Protein AF-A0AAW8K7I6-F1 (afdb_monomer_lite)

Foldseek 3Di:
DQWAAAPLDVPADDRTGHDPQVVQAVHEDEAEAPVPDPPVVVVQVVCCVVVCWGDHRPDPDTDHGDYHYHYYHPDDVVVVPDD

Sequence (83 aa):
MFGYEEGSFTGAKKGGKMGYFELAHRGTIFLDEIGEMPLHLQSKLLRVLEEKKVMRIGAQKPIDIDVRIISATNKNLFEMVES

Structure (mmCIF, N/CA/C/O backbone):
data_AF-A0AAW8K7I6-F1
#
_entry.id   AF-A0AAW8K7I6-F1
#
loop_
_atom_site.group_PDB
_atom_site.id
_atom_site.type_symbol
_atom_site.label_atom_id
_atom_site.label_alt_id
_atom_site.label_comp_id
_atom_site.label_asym_id
_atom_site.label_entity_id
_atom_site.label_seq_id
_atom_site.pdbx_PDB_ins_code
_atom_site.Cartn_x
_atom_site.Cartn_y
_atom_site.Cartn_z
_atom_site.occupancy
_atom_site.B_iso_or_equiv
_atom_site.auth_seq_id
_atom_site.auth_comp_id
_atom_site.auth_asym_id
_atom_site.auth_atom_id
_atom_site.pdbx_PDB_model_num
ATOM 1 N N . MET A 1 1 ? 6.421 -4.008 0.175 1.00 79.69 1 MET A N 1
ATOM 2 C CA . MET A 1 1 ? 5.072 -3.772 -0.383 1.00 79.69 1 MET A CA 1
ATOM 3 C C . MET A 1 1 ? 5.107 -3.201 -1.795 1.00 79.69 1 MET A C 1
ATOM 5 O O . MET A 1 1 ? 4.536 -3.822 -2.672 1.00 79.69 1 MET A O 1
ATOM 9 N N . PHE A 1 2 ? 5.799 -2.087 -2.043 1.00 89.31 2 PHE A N 1
ATOM 10 C CA . PHE A 1 2 ? 5.730 -1.379 -3.334 1.00 89.31 2 PHE A CA 1
ATOM 11 C C . PHE A 1 2 ? 6.784 -1.793 -4.377 1.00 89.31 2 PHE A C 1
ATOM 13 O O . PHE A 1 2 ? 6.595 -1.545 -5.556 1.00 89.31 2 PHE A O 1
ATOM 20 N N . GLY A 1 3 ? 7.871 -2.452 -3.960 1.00 91.94 3 GLY A N 1
ATOM 21 C CA . GLY A 1 3 ? 8.978 -2.790 -4.862 1.00 91.94 3 GLY A CA 1
ATOM 22 C C . GLY A 1 3 ? 9.912 -1.606 -5.128 1.00 91.94 3 GLY A C 1
ATOM 23 O O . GLY A 1 3 ? 9.709 -0.510 -4.599 1.00 91.94 3 GLY A O 1
ATOM 24 N N . TYR A 1 4 ? 10.964 -1.840 -5.907 1.00 93.88 4 TYR A N 1
ATOM 25 C CA . TYR A 1 4 ? 11.960 -0.836 -6.285 1.00 93.88 4 TYR A CA 1
ATOM 26 C C . TYR A 1 4 ? 12.586 -1.149 -7.649 1.00 93.88 4 TYR A C 1
ATOM 28 O O . TYR A 1 4 ? 12.677 -2.316 -8.040 1.00 93.88 4 TYR A O 1
ATOM 36 N N . GLU A 1 5 ? 13.018 -0.116 -8.368 1.00 93.12 5 GLU A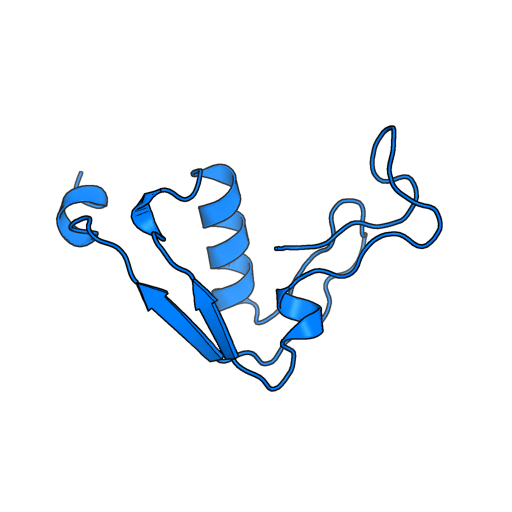 N 1
ATOM 37 C CA . GLU A 1 5 ? 13.817 -0.267 -9.589 1.00 93.12 5 GLU A CA 1
ATOM 38 C C . GLU A 1 5 ? 15.306 -0.454 -9.284 1.00 93.12 5 GLU A C 1
ATOM 40 O O . GLU A 1 5 ? 15.797 -0.139 -8.198 1.00 93.12 5 GLU A O 1
ATOM 45 N N . GLU A 1 6 ? 16.042 -0.999 -10.251 1.00 91.88 6 GLU A N 1
ATOM 46 C CA . GLU A 1 6 ? 17.500 -1.039 -10.174 1.00 91.88 6 GLU A CA 1
ATOM 47 C C . GLU A 1 6 ? 18.061 0.377 -9.971 1.00 91.88 6 GLU A C 1
ATOM 49 O O . GLU A 1 6 ? 17.605 1.335 -10.587 1.00 91.88 6 GLU A O 1
ATOM 54 N N . GLY A 1 7 ? 19.050 0.512 -9.085 1.00 89.75 7 GLY A N 1
ATOM 55 C CA . GLY A 1 7 ? 19.712 1.795 -8.840 1.00 89.75 7 GLY A CA 1
ATOM 56 C C . GLY A 1 7 ? 18.889 2.820 -8.052 1.00 89.75 7 GLY A C 1
ATOM 57 O O . GLY A 1 7 ? 19.356 3.940 -7.871 1.00 89.75 7 GLY A O 1
ATOM 58 N N . SER A 1 8 ? 17.710 2.466 -7.525 1.00 89.69 8 SER A N 1
ATOM 59 C CA . SER A 1 8 ? 16.863 3.412 -6.780 1.00 89.69 8 SER A CA 1
ATOM 60 C C . SER A 1 8 ? 17.478 3.927 -5.467 1.00 89.69 8 SER A C 1
ATOM 62 O O . SER A 1 8 ? 17.067 4.965 -4.960 1.00 89.69 8 SER A O 1
ATOM 64 N N . PHE A 1 9 ? 18.410 3.174 -4.874 1.00 89.38 9 PHE A N 1
ATOM 65 C CA . PHE A 1 9 ? 19.188 3.541 -3.685 1.00 89.38 9 PHE A CA 1
ATOM 66 C C . PHE A 1 9 ? 20.444 2.658 -3.590 1.00 89.38 9 PHE A C 1
ATOM 68 O O . PHE A 1 9 ? 20.550 1.629 -4.265 1.00 89.38 9 PHE A O 1
ATOM 75 N N . THR A 1 10 ? 21.395 3.030 -2.734 1.00 85.94 10 THR A N 1
ATOM 76 C CA . THR A 1 10 ? 22.612 2.251 -2.461 1.00 85.94 10 THR A CA 1
ATOM 77 C C . THR A 1 10 ? 22.258 0.859 -1.926 1.00 85.94 10 THR A C 1
ATOM 79 O O . THR A 1 10 ? 21.704 0.726 -0.839 1.00 85.94 10 THR A O 1
ATOM 82 N N . GLY A 1 11 ? 22.563 -0.191 -2.695 1.00 86.25 11 GLY A N 1
ATOM 83 C CA . GLY A 1 11 ? 22.199 -1.578 -2.368 1.00 86.25 11 GLY A CA 1
ATOM 84 C C . GLY A 1 11 ? 20.950 -2.108 -3.084 1.00 86.25 11 GLY A C 1
ATOM 85 O O . GLY A 1 11 ? 20.560 -3.255 -2.853 1.00 86.25 11 GLY A O 1
ATOM 86 N N . ALA A 1 12 ? 20.334 -1.326 -3.976 1.00 89.31 12 ALA A N 1
ATOM 87 C CA . ALA A 1 12 ? 19.307 -1.837 -4.878 1.00 89.31 12 ALA A CA 1
ATOM 88 C C . ALA A 1 12 ? 19.888 -2.950 -5.769 1.00 89.31 12 ALA A C 1
ATOM 90 O O . ALA A 1 12 ? 20.928 -2.781 -6.408 1.00 89.31 12 ALA A O 1
ATOM 91 N N . LYS A 1 13 ? 19.219 -4.108 -5.800 1.00 88.88 13 LYS A N 1
ATOM 92 C CA . LYS A 1 13 ? 19.650 -5.248 -6.616 1.00 88.88 13 LYS A CA 1
ATOM 93 C C . LYS A 1 13 ? 19.566 -4.925 -8.107 1.00 88.88 13 LYS A C 1
ATOM 95 O O . LYS A 1 13 ? 18.640 -4.246 -8.551 1.00 88.88 13 LYS A O 1
ATOM 100 N N . LYS A 1 14 ? 20.498 -5.498 -8.873 1.00 84.81 14 LYS A N 1
ATOM 101 C CA . LYS A 1 14 ? 20.439 -5.527 -10.337 1.00 84.81 14 LYS A CA 1
ATOM 102 C C . LYS A 1 14 ? 19.137 -6.211 -10.776 1.00 84.81 14 LYS A C 1
ATOM 104 O O . LYS A 1 14 ? 18.825 -7.288 -10.267 1.00 84.81 14 LYS A O 1
ATOM 109 N N . GLY A 1 15 ? 18.366 -5.569 -11.649 1.00 85.75 15 GLY A N 1
ATOM 110 C CA . GLY A 1 15 ? 17.008 -5.970 -12.035 1.00 85.75 15 GLY A CA 1
ATOM 111 C C . GLY A 1 15 ? 15.879 -5.488 -11.108 1.00 85.75 15 GLY A C 1
ATOM 112 O O . GLY A 1 15 ? 14.711 -5.744 -11.396 1.00 85.75 15 GLY A O 1
ATOM 113 N N . GLY A 1 16 ? 16.189 -4.777 -10.017 1.00 91.94 16 GLY A N 1
ATOM 114 C CA . GLY A 1 16 ? 15.197 -4.279 -9.061 1.00 91.94 16 GLY A CA 1
ATOM 115 C C . GLY A 1 16 ? 14.503 -5.387 -8.256 1.00 91.94 16 GLY A C 1
ATOM 116 O O . GLY A 1 16 ? 14.980 -6.520 -8.152 1.00 91.94 16 GLY A O 1
ATOM 117 N N . LYS A 1 17 ? 13.361 -5.057 -7.645 1.00 93.94 17 LYS A N 1
ATOM 118 C CA . LYS A 1 17 ? 12.495 -6.024 -6.958 1.00 93.94 17 LYS A CA 1
ATOM 119 C C . LYS A 1 17 ? 11.031 -5.640 -7.120 1.00 93.94 17 LYS A C 1
ATOM 121 O O . LYS A 1 17 ? 10.631 -4.539 -6.750 1.00 93.94 17 LYS A O 1
ATOM 126 N N . MET A 1 18 ? 10.227 -6.588 -7.591 1.00 93.31 18 MET A N 1
ATOM 127 C CA . MET A 1 18 ? 8.779 -6.432 -7.703 1.00 93.31 18 MET A CA 1
ATOM 128 C C . MET A 1 18 ? 8.114 -6.236 -6.329 1.00 93.31 18 MET A C 1
ATOM 130 O O . MET A 1 18 ? 8.526 -6.835 -5.325 1.00 93.31 18 MET A O 1
ATOM 134 N N . GLY A 1 19 ? 7.092 -5.380 -6.277 1.00 93.69 19 GLY A N 1
ATOM 135 C CA . GLY A 1 19 ? 6.265 -5.180 -5.089 1.00 93.69 19 GLY A CA 1
ATOM 136 C C . GLY A 1 19 ? 5.258 -6.309 -4.844 1.00 93.69 19 GLY A C 1
ATOM 137 O O . GLY A 1 19 ? 4.907 -7.060 -5.743 1.00 93.69 19 GLY A O 1
ATOM 138 N N . TYR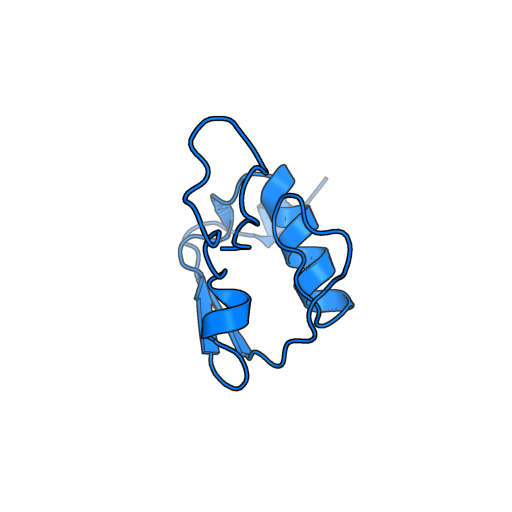 A 1 20 ? 4.730 -6.389 -3.623 1.00 94.50 20 TYR A N 1
ATOM 139 C CA . TYR A 1 20 ? 3.638 -7.306 -3.281 1.00 94.50 20 TYR A CA 1
ATOM 140 C C . TYR A 1 20 ? 2.344 -6.973 -4.033 1.00 94.50 20 TYR A C 1
ATOM 142 O O . TYR A 1 20 ? 1.641 -7.891 -4.428 1.00 94.50 20 TYR A O 1
ATOM 150 N N . PHE A 1 21 ? 2.057 -5.691 -4.289 1.00 95.19 21 PHE A N 1
ATOM 151 C CA . PHE A 1 21 ? 0.901 -5.278 -5.100 1.00 95.19 21 PHE A CA 1
ATOM 152 C C . PHE A 1 21 ? 0.952 -5.797 -6.531 1.00 95.19 21 PHE A C 1
ATOM 154 O O . PHE A 1 21 ? -0.058 -6.248 -7.055 1.00 95.19 21 PHE A O 1
ATOM 161 N N . GLU A 1 22 ? 2.132 -5.764 -7.141 1.00 94.38 22 GLU A N 1
ATOM 162 C CA . GLU A 1 22 ? 2.328 -6.295 -8.487 1.00 94.38 22 GLU A CA 1
ATOM 163 C C . GLU A 1 22 ? 2.226 -7.823 -8.492 1.00 94.38 22 GLU A C 1
ATOM 165 O O . GLU A 1 22 ? 1.544 -8.392 -9.338 1.00 94.38 22 GLU A O 1
ATOM 170 N N . LEU A 1 23 ? 2.847 -8.489 -7.510 1.00 94.62 23 LEU A N 1
ATOM 171 C CA . LEU A 1 23 ? 2.780 -9.948 -7.368 1.00 94.62 23 LEU A CA 1
ATOM 172 C C . LEU A 1 23 ? 1.351 -10.454 -7.135 1.00 94.62 23 LEU A C 1
ATOM 174 O O . LEU A 1 23 ? 1.019 -11.556 -7.557 1.00 94.62 23 LEU A O 1
ATOM 178 N N . ALA A 1 24 ? 0.519 -9.665 -6.458 1.00 95.94 24 ALA A N 1
ATOM 179 C CA . ALA A 1 24 ? -0.864 -10.006 -6.156 1.00 95.94 24 ALA A CA 1
ATOM 180 C C . ALA A 1 24 ? -1.864 -9.501 -7.206 1.00 95.94 24 ALA A C 1
ATOM 182 O O . ALA A 1 24 ? -3.064 -9.533 -6.938 1.00 95.94 24 ALA A O 1
ATOM 183 N N . HIS A 1 25 ? -1.408 -9.022 -8.371 1.00 96.38 25 HIS A N 1
ATOM 184 C CA . HIS A 1 25 ? -2.297 -8.614 -9.457 1.00 96.38 25 HIS A CA 1
ATOM 185 C C . HIS A 1 25 ? -3.269 -9.751 -9.822 1.00 96.38 25 HIS A C 1
ATOM 187 O O . HIS A 1 25 ? -2.859 -10.890 -10.036 1.00 96.38 25 HIS A O 1
ATOM 193 N N . ARG A 1 26 ? -4.564 -9.427 -9.885 1.00 97.00 26 ARG A N 1
ATOM 194 C CA . ARG A 1 26 ? -5.724 -10.332 -10.004 1.00 97.00 26 ARG A CA 1
ATOM 195 C C . ARG A 1 26 ? -5.881 -11.323 -8.848 1.00 97.00 26 ARG A C 1
ATOM 197 O O . ARG A 1 26 ? -6.518 -12.363 -8.992 1.00 97.00 26 ARG A O 1
ATOM 204 N N . GLY A 1 27 ? -5.299 -11.004 -7.701 1.00 96.94 27 GLY A N 1
ATOM 205 C CA . GLY A 1 27 ? -5.325 -11.804 -6.486 1.00 96.94 27 GLY A CA 1
ATOM 206 C C . GLY A 1 27 ? -5.820 -11.010 -5.280 1.00 96.94 27 GLY A C 1
ATOM 207 O O . GLY A 1 27 ? -6.577 -10.043 -5.391 1.00 96.94 27 GLY A O 1
ATOM 208 N N . THR A 1 28 ? -5.412 -11.459 -4.093 1.00 96.75 28 THR A N 1
ATOM 209 C CA . THR A 1 28 ? -5.771 -10.831 -2.817 1.00 96.75 28 THR A CA 1
ATOM 210 C C . THR A 1 28 ? -4.523 -10.554 -1.986 1.00 96.75 28 THR A C 1
ATOM 212 O O . THR A 1 28 ? -3.656 -11.417 -1.870 1.00 96.75 28 THR A O 1
ATOM 215 N N . ILE A 1 29 ? -4.450 -9.369 -1.379 1.00 96.00 29 ILE A N 1
ATOM 216 C CA . ILE A 1 29 ? -3.461 -9.030 -0.352 1.00 96.00 29 ILE A CA 1
ATOM 217 C C . ILE A 1 29 ? -4.144 -9.019 1.005 1.00 96.00 29 ILE A C 1
ATOM 219 O O . ILE A 1 29 ? -5.145 -8.330 1.196 1.00 96.00 29 ILE A O 1
ATOM 223 N N . PHE A 1 30 ? -3.551 -9.745 1.949 1.00 96.44 30 PHE A N 1
ATOM 224 C CA . PHE A 1 30 ? -3.869 -9.628 3.362 1.00 96.44 30 PHE A CA 1
ATOM 225 C C . PHE A 1 30 ? -2.861 -8.695 4.045 1.00 96.44 30 PHE A C 1
ATOM 227 O O . PHE A 1 30 ? -1.651 -8.889 3.912 1.00 96.44 30 PHE A O 1
ATOM 234 N N . LEU A 1 31 ? -3.359 -7.669 4.731 1.00 95.00 31 LEU A N 1
ATOM 235 C CA . LEU A 1 31 ? -2.570 -6.719 5.513 1.00 95.00 31 LEU A CA 1
ATOM 236 C C . LEU A 1 31 ? -2.887 -6.918 6.993 1.00 95.00 31 LEU A C 1
ATOM 238 O O . LEU A 1 31 ? -3.941 -6.491 7.458 1.00 95.00 31 LEU A O 1
ATOM 242 N N . ASP A 1 32 ? -1.978 -7.557 7.716 1.00 95.50 32 ASP A N 1
ATOM 243 C CA . ASP A 1 32 ? -2.093 -7.694 9.165 1.00 95.50 32 ASP A CA 1
ATOM 244 C C . ASP A 1 32 ? -1.564 -6.448 9.884 1.00 95.50 32 ASP A C 1
ATOM 246 O O . ASP A 1 32 ? -0.712 -5.733 9.347 1.00 95.50 32 ASP A O 1
ATOM 250 N N . GLU A 1 33 ? -2.096 -6.189 11.076 1.00 95.31 33 GLU A N 1
ATOM 251 C CA . GLU A 1 33 ? -1.752 -5.050 11.937 1.00 95.31 33 GLU A CA 1
ATOM 252 C C . GLU A 1 33 ? -1.685 -3.701 11.194 1.00 95.31 33 GLU A C 1
ATOM 254 O O . GLU A 1 33 ? -0.753 -2.912 11.358 1.00 95.31 33 GLU A O 1
ATOM 259 N N . ILE A 1 34 ? -2.700 -3.393 10.373 1.00 94.31 34 ILE A N 1
ATOM 260 C CA . ILE A 1 34 ? -2.691 -2.177 9.535 1.00 94.31 34 ILE A CA 1
ATOM 261 C C . ILE A 1 34 ? -2.548 -0.875 10.350 1.00 94.31 34 ILE A C 1
ATOM 263 O O . ILE A 1 34 ? -2.007 0.111 9.849 1.00 94.31 34 ILE A O 1
ATOM 267 N N . GLY A 1 35 ? -2.969 -0.885 11.620 1.00 93.62 35 GLY A N 1
ATOM 268 C CA . GLY A 1 35 ? -2.811 0.234 12.555 1.00 93.62 35 GLY A CA 1
ATOM 269 C C . GLY A 1 35 ? -1.367 0.498 13.010 1.00 93.62 35 GLY A C 1
ATOM 270 O O . GLY A 1 35 ? -1.102 1.546 13.591 1.00 93.62 35 GLY A O 1
ATOM 271 N N . GLU A 1 36 ? -0.426 -0.412 12.755 1.00 93.81 36 GLU A N 1
ATOM 272 C CA . GLU A 1 36 ? 1.011 -0.216 13.017 1.00 93.81 36 GLU A CA 1
ATOM 273 C C . GLU A 1 36 ? 1.764 0.316 11.791 1.00 93.81 36 GLU A C 1
ATOM 275 O O . GLU A 1 36 ? 2.971 0.573 11.839 1.00 93.81 36 GLU A O 1
ATOM 280 N N . MET A 1 37 ? 1.074 0.498 10.660 1.00 92.75 37 MET A N 1
ATOM 281 C CA . MET A 1 37 ? 1.709 0.978 9.443 1.00 92.75 37 MET A CA 1
ATOM 282 C C . MET A 1 37 ? 2.245 2.407 9.639 1.00 92.75 37 MET A C 1
ATOM 284 O O . MET A 1 37 ? 1.475 3.303 9.985 1.00 92.75 37 MET A O 1
ATOM 288 N N . PRO A 1 38 ? 3.527 2.681 9.334 1.00 93.12 38 PRO A N 1
ATOM 289 C CA . PRO A 1 38 ? 4.067 4.036 9.376 1.00 93.12 38 PRO A CA 1
ATOM 290 C C . PRO A 1 38 ? 3.285 5.004 8.473 1.00 93.12 38 PRO A C 1
ATOM 292 O O . PRO A 1 38 ? 2.991 4.668 7.324 1.00 93.12 38 PRO A O 1
ATOM 295 N N . LEU A 1 39 ? 3.032 6.235 8.937 1.00 90.56 39 LEU A N 1
ATOM 296 C CA . LEU A 1 39 ? 2.227 7.249 8.225 1.00 90.56 39 LEU A CA 1
ATOM 297 C C . LEU A 1 39 ? 2.639 7.461 6.755 1.00 90.56 39 LEU A C 1
ATOM 299 O O . LEU A 1 39 ? 1.800 7.562 5.863 1.00 90.56 39 LEU A O 1
ATOM 303 N N . HIS A 1 40 ? 3.944 7.472 6.470 1.00 88.12 40 HIS A N 1
ATOM 304 C CA . HIS A 1 40 ? 4.458 7.661 5.108 1.00 88.12 40 HIS A CA 1
ATOM 305 C C . HIS A 1 40 ? 4.152 6.486 4.157 1.00 88.12 40 HIS A C 1
ATOM 307 O O . HIS A 1 40 ? 4.233 6.645 2.938 1.00 88.12 40 HIS A O 1
ATOM 313 N N . LEU A 1 41 ? 3.845 5.297 4.688 1.00 90.62 41 LEU A N 1
ATOM 314 C CA . LEU A 1 41 ? 3.366 4.155 3.906 1.00 90.62 41 LEU A CA 1
ATOM 315 C C . LEU A 1 41 ? 1.843 4.156 3.791 1.00 90.62 41 LEU A C 1
ATOM 317 O O . LEU A 1 41 ? 1.343 3.744 2.747 1.00 90.62 41 LEU A O 1
ATOM 321 N N . GLN A 1 42 ? 1.124 4.666 4.797 1.00 92.69 42 GLN A N 1
ATOM 322 C CA . GLN A 1 42 ? -0.334 4.812 4.741 1.00 92.69 42 GLN A CA 1
ATOM 323 C C . GLN A 1 42 ? -0.758 5.712 3.572 1.00 92.69 42 GLN A C 1
ATOM 325 O O . GLN A 1 42 ? -1.636 5.343 2.799 1.00 92.69 42 GLN A O 1
ATOM 330 N N . SER A 1 43 ? -0.069 6.838 3.355 1.00 91.75 43 SER A N 1
ATOM 331 C CA . SER A 1 43 ? -0.344 7.720 2.208 1.00 91.75 43 SER A CA 1
ATOM 332 C C . SER A 1 43 ? -0.091 7.045 0.855 1.00 91.75 43 SER A C 1
ATOM 334 O O . SER A 1 43 ? -0.831 7.261 -0.104 1.00 91.75 43 SER A O 1
ATOM 336 N N . LYS A 1 44 ? 0.928 6.181 0.763 1.00 90.81 44 LYS A N 1
ATOM 337 C CA . LYS A 1 44 ? 1.185 5.379 -0.443 1.00 90.81 44 LYS A CA 1
ATOM 338 C C . LYS A 1 44 ? 0.118 4.312 -0.648 1.00 90.81 44 LYS A C 1
ATOM 340 O O . LYS A 1 44 ? -0.301 4.101 -1.780 1.00 90.81 44 LYS A O 1
ATOM 345 N N . LEU A 1 45 ? -0.316 3.650 0.423 1.00 93.44 45 LEU A N 1
ATOM 346 C CA . LEU A 1 45 ? -1.409 2.684 0.375 1.00 93.44 45 LEU A CA 1
ATOM 347 C C . LEU A 1 45 ? -2.709 3.349 -0.094 1.00 93.44 45 LEU A C 1
ATOM 349 O O . LEU A 1 45 ? -3.374 2.800 -0.966 1.00 93.44 45 LEU A O 1
ATOM 353 N N . LEU A 1 46 ? -3.025 4.542 0.417 1.00 93.88 46 LEU A N 1
ATOM 354 C CA . LEU A 1 46 ? -4.195 5.312 -0.002 1.00 93.88 46 LEU A CA 1
ATOM 355 C C . LEU A 1 46 ? -4.177 5.591 -1.512 1.00 93.88 46 LEU A C 1
ATOM 357 O O . LEU A 1 46 ? -5.143 5.269 -2.196 1.00 93.88 46 LEU A O 1
ATOM 361 N N . ARG A 1 47 ? -3.045 6.058 -2.057 1.00 92.69 47 ARG A N 1
ATOM 362 C CA . ARG A 1 47 ? -2.896 6.255 -3.513 1.00 92.69 47 ARG A CA 1
ATOM 363 C C . ARG A 1 47 ? -3.115 4.973 -4.309 1.00 92.69 47 ARG A C 1
ATOM 365 O O . ARG A 1 47 ? -3.747 5.005 -5.357 1.00 92.69 47 ARG A O 1
ATOM 372 N N . VAL A 1 48 ? -2.626 3.835 -3.811 1.00 94.06 48 VAL A N 1
ATOM 373 C CA . VAL A 1 48 ? -2.859 2.537 -4.463 1.00 94.06 48 VAL A CA 1
ATOM 374 C C . VAL A 1 48 ? -4.346 2.177 -4.477 1.00 94.06 48 VAL A C 1
ATOM 376 O O . VAL A 1 48 ? -4.850 1.671 -5.482 1.00 94.06 48 VAL A O 1
ATOM 379 N N . LEU A 1 49 ? -5.054 2.435 -3.375 1.00 93.94 49 LEU A N 1
ATOM 380 C CA . LEU A 1 49 ? -6.486 2.167 -3.257 1.00 93.94 49 LEU A CA 1
ATOM 381 C C . LEU A 1 49 ? -7.321 3.036 -4.203 1.00 93.94 49 LEU A C 1
ATOM 383 O O . LEU A 1 49 ? -8.240 2.497 -4.829 1.00 93.94 49 LEU A O 1
ATOM 387 N N . GLU A 1 50 ? 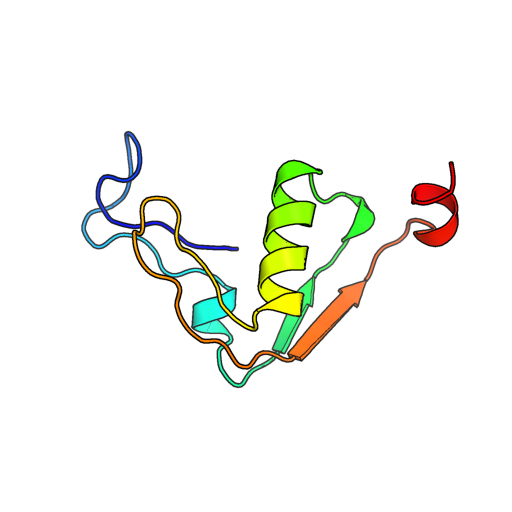-6.983 4.324 -4.297 1.00 95.00 50 GLU A N 1
ATOM 388 C CA . GLU A 1 50 ? -7.655 5.336 -5.122 1.00 95.00 50 GLU A CA 1
ATOM 389 C C . GLU A 1 50 ? -7.373 5.150 -6.615 1.00 95.00 50 GLU A C 1
ATOM 391 O O . GLU A 1 50 ? -8.299 5.039 -7.416 1.00 95.00 50 GLU A O 1
ATOM 396 N N . GLU A 1 51 ? -6.097 5.082 -7.001 1.00 95.75 51 GLU A N 1
ATOM 397 C CA . GLU A 1 51 ? -5.694 5.078 -8.411 1.00 95.75 51 GLU A CA 1
ATOM 398 C C . GLU A 1 51 ? -5.729 3.685 -9.046 1.00 95.75 51 GLU A C 1
ATOM 400 O O . GLU A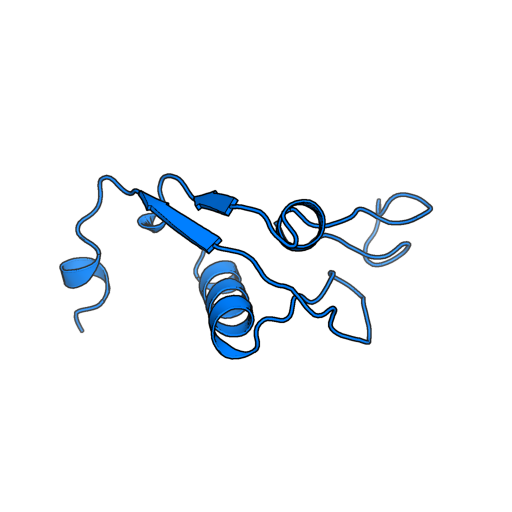 1 51 ? -5.595 3.570 -10.265 1.00 95.75 51 GLU A O 1
ATOM 405 N N . LYS A 1 52 ? -5.854 2.622 -8.235 1.00 95.31 52 LYS A N 1
ATOM 406 C CA . LYS A 1 52 ? -5.666 1.222 -8.667 1.00 95.31 52 LYS A CA 1
ATOM 407 C C . LYS A 1 52 ? -4.331 1.018 -9.385 1.00 95.31 52 LYS A C 1
ATOM 409 O O . LYS A 1 52 ? -4.207 0.240 -10.326 1.00 95.31 52 LYS A O 1
ATOM 414 N N . LYS A 1 53 ? -3.311 1.729 -8.912 1.00 95.94 53 LYS A N 1
ATOM 415 C CA . LYS A 1 53 ? -1.968 1.764 -9.484 1.00 95.94 53 LYS A CA 1
ATOM 416 C C . LYS A 1 53 ? -0.923 1.700 -8.392 1.00 95.94 53 LYS A C 1
ATOM 418 O O . LYS A 1 53 ? -1.114 2.247 -7.312 1.00 95.94 53 LYS A O 1
ATOM 423 N N . VAL A 1 54 ? 0.210 1.073 -8.679 1.00 94.81 54 VAL A N 1
ATOM 424 C CA . VAL A 1 54 ? 1.356 1.030 -7.767 1.00 94.81 54 VAL A CA 1
ATOM 425 C C . VAL A 1 54 ? 2.595 1.640 -8.409 1.00 94.81 54 VAL A C 1
ATOM 427 O O . VAL A 1 54 ? 2.878 1.427 -9.583 1.00 94.81 54 VAL A O 1
ATOM 430 N N . MET A 1 55 ? 3.352 2.395 -7.616 1.00 92.38 55 MET A N 1
ATOM 431 C CA . MET A 1 55 ? 4.625 2.985 -8.016 1.00 92.38 55 MET A CA 1
ATOM 432 C C . MET A 1 55 ? 5.774 2.261 -7.310 1.00 92.38 55 MET A C 1
ATOM 434 O O . MET A 1 55 ? 5.832 2.253 -6.075 1.00 92.38 55 MET A O 1
ATOM 438 N N . ARG A 1 56 ? 6.715 1.690 -8.070 1.00 92.69 56 ARG A N 1
ATOM 439 C CA . ARG A 1 56 ? 7.977 1.201 -7.494 1.00 92.69 56 ARG A CA 1
ATOM 440 C C . ARG A 1 56 ? 8.822 2.381 -7.017 1.00 92.69 56 ARG A C 1
ATOM 442 O O . ARG A 1 56 ? 8.773 3.471 -7.586 1.00 92.69 56 ARG A O 1
ATOM 449 N N . ILE A 1 57 ? 9.636 2.170 -5.985 1.00 90.38 57 ILE A N 1
ATOM 450 C CA . ILE A 1 57 ? 10.602 3.188 -5.550 1.00 90.38 57 ILE A CA 1
ATOM 451 C C . ILE A 1 57 ? 11.615 3.424 -6.678 1.00 90.38 57 ILE A C 1
ATOM 453 O O . ILE A 1 57 ? 12.221 2.472 -7.165 1.00 90.38 57 ILE A O 1
ATOM 457 N N . GLY A 1 58 ? 11.787 4.686 -7.075 1.00 89.31 58 GLY A N 1
ATOM 458 C CA . GLY A 1 58 ? 12.684 5.092 -8.162 1.00 89.31 58 GLY A CA 1
ATOM 459 C C . GLY A 1 58 ? 12.076 5.021 -9.566 1.00 89.31 58 GLY A C 1
ATOM 460 O O . GLY A 1 58 ? 12.670 5.573 -10.484 1.00 89.31 58 GLY A O 1
ATOM 461 N N . ALA A 1 59 ? 10.888 4.426 -9.729 1.00 90.19 59 ALA A N 1
ATOM 462 C CA . ALA A 1 59 ? 10.219 4.387 -11.025 1.00 90.19 59 ALA A CA 1
ATOM 463 C C . ALA A 1 59 ? 9.737 5.770 -11.466 1.00 90.19 59 ALA A C 1
ATOM 465 O O . ALA A 1 59 ? 9.463 6.646 -10.645 1.00 90.19 59 ALA A O 1
ATOM 466 N N . GLN A 1 60 ? 9.557 5.930 -12.779 1.00 89.19 60 GLN A N 1
ATOM 467 C CA . GLN A 1 60 ? 8.946 7.121 -13.386 1.00 89.19 60 GLN A CA 1
ATOM 468 C C . GLN A 1 60 ? 7.489 6.913 -13.806 1.00 89.19 60 GLN A C 1
ATOM 470 O O . GLN A 1 60 ? 6.788 7.884 -14.085 1.00 89.19 60 GLN A O 1
ATOM 475 N N . LYS A 1 61 ? 7.021 5.661 -13.868 1.00 90.62 61 LYS A N 1
ATOM 476 C CA . LYS A 1 61 ? 5.665 5.327 -14.308 1.00 90.62 61 LYS A CA 1
ATOM 477 C C . LYS A 1 61 ? 4.971 4.395 -13.314 1.00 90.62 61 LYS A C 1
ATOM 479 O O . LYS A 1 61 ? 5.610 3.454 -12.839 1.00 90.62 61 LYS A O 1
ATOM 484 N N . PRO A 1 62 ? 3.682 4.632 -13.021 1.00 93.38 62 PRO A N 1
ATOM 485 C CA . PRO A 1 62 ? 2.884 3.707 -12.236 1.00 93.38 62 PRO A CA 1
ATOM 486 C C . PRO A 1 62 ? 2.528 2.458 -13.050 1.00 93.38 62 PRO A C 1
ATOM 488 O O . PRO A 1 62 ? 2.548 2.472 -14.282 1.00 93.38 62 PRO A O 1
ATOM 491 N N . ILE A 1 63 ? 2.176 1.389 -12.342 1.00 94.62 63 ILE A N 1
ATOM 492 C CA . ILE A 1 63 ? 1.765 0.097 -12.895 1.00 94.62 63 ILE A CA 1
ATOM 493 C C . ILE A 1 63 ? 0.320 -0.155 -12.466 1.00 94.62 63 ILE A C 1
ATOM 495 O O . ILE A 1 63 ? 0.027 -0.096 -11.271 1.00 94.62 63 ILE A O 1
ATOM 499 N N . ASP A 1 64 ? -0.571 -0.425 -13.421 1.00 96.75 64 ASP A N 1
ATOM 500 C CA . ASP A 1 64 ? -1.968 -0.768 -13.138 1.00 96.75 64 ASP A CA 1
ATOM 501 C C . ASP A 1 64 ? -2.066 -2.072 -12.348 1.00 96.75 64 ASP A C 1
ATOM 503 O O . ASP A 1 64 ? -1.405 -3.068 -12.662 1.00 96.75 64 ASP A O 1
ATOM 507 N N . ILE A 1 65 ? -2.916 -2.072 -11.323 1.00 96.31 65 ILE A N 1
ATOM 508 C CA . ILE A 1 65 ? -3.172 -3.244 -10.501 1.00 96.31 65 ILE A CA 1
ATOM 509 C C . ILE A 1 65 ? -4.671 -3.483 -10.301 1.00 96.31 65 ILE A C 1
ATOM 511 O O . ILE A 1 65 ? -5.462 -2.560 -10.157 1.00 96.31 65 ILE A O 1
ATOM 515 N N . ASP A 1 66 ? -5.049 -4.753 -10.227 1.00 96.88 66 ASP A N 1
ATOM 516 C CA . ASP A 1 66 ? -6.380 -5.198 -9.839 1.00 96.88 66 ASP A CA 1
ATOM 517 C C . ASP A 1 66 ? -6.189 -6.141 -8.658 1.00 96.88 66 ASP A C 1
ATOM 519 O O . ASP A 1 66 ? -5.665 -7.236 -8.825 1.00 96.88 66 ASP A O 1
ATOM 523 N N . VAL A 1 67 ? -6.457 -5.678 -7.442 1.00 96.25 67 VAL A N 1
ATOM 524 C CA . VAL A 1 67 ? -6.144 -6.434 -6.226 1.00 96.25 67 VAL A CA 1
ATOM 525 C C . VAL A 1 67 ? -7.269 -6.250 -5.229 1.00 96.25 67 VAL A C 1
ATOM 527 O O . VAL A 1 67 ? -7.658 -5.123 -4.908 1.00 96.25 67 VAL A O 1
ATOM 530 N N . ARG A 1 68 ? -7.751 -7.363 -4.678 1.00 96.44 68 ARG A N 1
ATOM 531 C CA . ARG A 1 68 ? -8.609 -7.345 -3.494 1.00 96.44 68 ARG A CA 1
ATOM 532 C C . ARG A 1 68 ? -7.742 -7.172 -2.251 1.00 96.44 68 ARG A C 1
ATOM 534 O O . ARG A 1 68 ? -6.758 -7.883 -2.084 1.00 96.44 68 ARG A O 1
ATOM 541 N N . ILE A 1 69 ? -8.106 -6.264 -1.355 1.00 95.62 69 ILE A N 1
ATOM 542 C CA . ILE A 1 69 ? -7.360 -6.042 -0.111 1.00 95.62 69 ILE A CA 1
ATOM 543 C C . ILE A 1 69 ? -8.248 -6.424 1.067 1.00 95.62 69 ILE A C 1
ATOM 545 O O . ILE A 1 69 ? -9.415 -6.039 1.122 1.00 95.62 69 ILE A O 1
ATOM 549 N N . ILE A 1 70 ? -7.691 -7.208 1.982 1.00 97.00 70 ILE A N 1
ATOM 550 C CA . ILE A 1 70 ? -8.295 -7.577 3.261 1.00 97.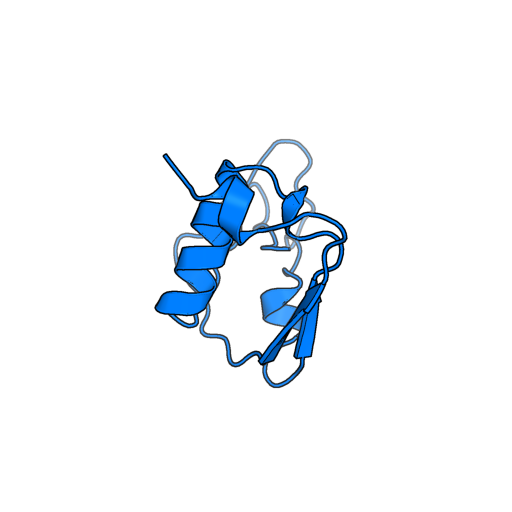00 70 ILE A CA 1
ATOM 551 C C . ILE A 1 70 ? -7.315 -7.127 4.338 1.00 97.00 70 ILE A C 1
ATOM 553 O O . ILE A 1 70 ? -6.137 -7.466 4.262 1.00 97.00 70 ILE A O 1
ATOM 557 N N . SER A 1 71 ? -7.771 -6.362 5.322 1.00 95.94 71 SER A N 1
ATOM 558 C CA . SER A 1 71 ? -6.925 -5.902 6.423 1.00 95.94 71 SER A CA 1
ATOM 559 C C . SER A 1 71 ? -7.444 -6.376 7.774 1.00 95.94 71 SER A C 1
ATOM 561 O O . SER A 1 71 ? -8.646 -6.559 7.961 1.00 95.94 71 SER A O 1
ATOM 563 N N . ALA A 1 72 ? -6.521 -6.560 8.712 1.00 96.62 72 ALA A N 1
ATOM 564 C CA . ALA A 1 72 ? -6.793 -6.840 10.113 1.00 96.62 72 ALA A CA 1
ATOM 565 C C . ALA A 1 72 ? -5.933 -5.929 11.000 1.00 96.62 72 ALA A C 1
ATOM 567 O O . ALA A 1 72 ? -4.904 -5.405 10.573 1.00 96.62 72 ALA A O 1
ATOM 568 N N . THR A 1 73 ? -6.392 -5.685 12.223 1.00 96.38 73 THR A N 1
ATOM 569 C CA . THR A 1 73 ? -5.652 -4.958 13.259 1.00 96.38 73 THR A CA 1
ATOM 570 C C . THR A 1 73 ? -6.297 -5.224 14.614 1.00 96.38 73 THR A C 1
ATOM 572 O O . THR A 1 73 ? -7.506 -5.441 14.693 1.00 96.38 73 THR A O 1
ATOM 575 N N . ASN A 1 74 ? -5.497 -5.201 15.677 1.00 94.94 74 ASN A N 1
ATOM 576 C CA . ASN A 1 74 ? -5.968 -5.271 17.062 1.00 94.94 74 ASN A CA 1
ATOM 577 C C . ASN A 1 74 ? -6.290 -3.883 17.657 1.00 94.94 74 ASN A C 1
ATOM 579 O O . ASN A 1 74 ? -6.805 -3.807 18.770 1.00 94.94 74 ASN A O 1
ATOM 583 N N . LYS A 1 75 ? -5.992 -2.795 16.933 1.00 93.19 75 LYS A N 1
ATOM 584 C CA . LYS A 1 75 ? -6.286 -1.412 17.342 1.00 93.19 75 LYS A CA 1
ATOM 585 C C . LYS A 1 75 ? -7.654 -0.942 16.858 1.00 93.19 75 LYS A C 1
ATOM 587 O O . LYS A 1 75 ? -8.080 -1.297 15.759 1.00 93.19 75 LYS A O 1
ATOM 592 N N . ASN A 1 76 ? -8.289 -0.059 17.628 1.00 94.19 76 ASN A N 1
ATOM 593 C CA . ASN A 1 76 ? -9.489 0.644 17.187 1.00 94.19 76 ASN A CA 1
ATOM 594 C C . ASN A 1 76 ? -9.120 1.749 16.184 1.00 94.19 76 ASN A C 1
ATOM 596 O O . ASN A 1 76 ? -8.651 2.816 16.565 1.00 94.19 76 ASN A O 1
ATOM 600 N N . LEU A 1 77 ? -9.335 1.493 14.891 1.00 92.88 77 LEU A N 1
ATOM 601 C CA . LEU A 1 77 ? -8.992 2.458 13.842 1.00 92.88 77 LEU A CA 1
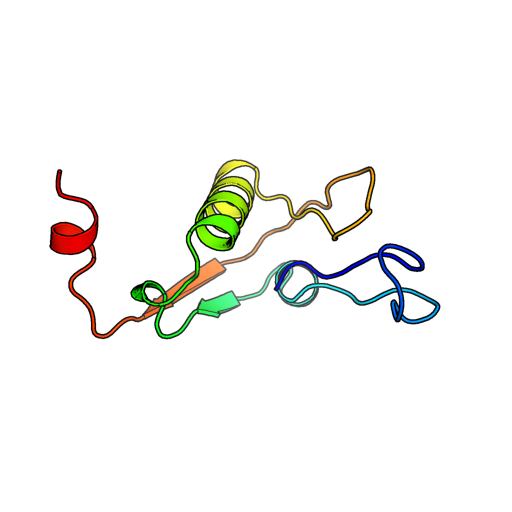ATOM 602 C C . LEU A 1 77 ? -9.829 3.737 13.899 1.00 92.88 77 LEU A C 1
ATOM 604 O O . LEU A 1 77 ? -9.313 4.777 13.513 1.00 92.88 77 LEU A O 1
ATOM 608 N N . PHE A 1 78 ? -11.082 3.676 14.359 1.00 93.69 78 PHE A N 1
ATOM 609 C CA . PHE A 1 78 ? -11.944 4.859 14.425 1.00 93.69 78 PHE A CA 1
ATOM 610 C C . PHE A 1 78 ? -11.426 5.855 15.461 1.00 93.69 78 PHE A C 1
ATOM 612 O O . PHE A 1 78 ? -11.265 7.025 15.143 1.00 93.69 78 PHE A O 1
ATOM 619 N N . GLU A 1 79 ? -11.047 5.371 16.645 1.00 95.19 79 GLU A N 1
ATOM 620 C CA . GLU A 1 79 ? -10.405 6.206 17.670 1.00 95.19 79 GLU A CA 1
ATOM 621 C C . GLU A 1 79 ? -9.071 6.785 17.179 1.00 95.19 79 GLU A C 1
ATOM 623 O O . GLU A 1 79 ? -8.738 7.926 17.473 1.00 95.19 79 GLU A O 1
ATOM 628 N N . MET A 1 80 ? -8.304 6.023 16.390 1.00 90.44 80 MET A N 1
ATOM 629 C CA . MET A 1 80 ? -7.011 6.483 15.869 1.00 90.44 80 MET A CA 1
ATOM 630 C C . MET A 1 80 ? -7.114 7.595 14.816 1.00 90.44 80 MET A C 1
ATOM 632 O O . MET A 1 80 ? -6.103 8.243 14.541 1.00 90.44 80 MET A O 1
ATOM 636 N N . VAL A 1 81 ? -8.280 7.776 14.188 1.00 91.12 81 VAL A N 1
ATOM 637 C CA . VAL A 1 81 ? -8.504 8.822 13.175 1.00 91.12 81 VAL A CA 1
ATOM 638 C C . VAL A 1 81 ? -9.340 9.990 13.694 1.00 91.12 81 VAL A C 1
ATOM 640 O O . VAL A 1 81 ? -9.487 10.983 12.979 1.00 91.12 81 VAL A O 1
ATOM 643 N N . GLU A 1 82 ? -9.881 9.898 14.910 1.00 89.25 82 GLU A N 1
ATOM 644 C CA . GLU A 1 82 ? -10.530 11.029 15.569 1.00 89.25 82 GLU A CA 1
ATOM 645 C C . GLU A 1 82 ? -9.497 12.109 15.935 1.00 89.25 82 GLU A C 1
ATOM 647 O O . GLU A 1 82 ? -8.347 11.819 16.269 1.00 89.25 82 GLU A O 1
ATOM 652 N N . SER A 1 83 ? -9.907 13.372 15.775 1.00 59.25 83 SER A N 1
ATOM 653 C CA . SER A 1 83 ? -9.082 14.577 15.962 1.00 59.25 83 SER A CA 1
ATOM 654 C C . SER A 1 83 ? -9.301 15.215 17.324 1.00 59.25 83 SER A C 1
ATOM 656 O O . SER A 1 83 ? -10.482 15.323 17.720 1.00 59.25 83 SER A O 1
#

Secondary structure (DSSP, 8-state):
--EE-TTSSTTPPTT-EE-HHHHTTTEEEEESSGGGS-HHHHHHHHHHHHHSEE--BT-SS-EE--EEEEE--SS-HHHHH--

Radius of gyration: 14.13 Å; chains: 1; bounding box: 35×26×32 Å

pLDDT: mean 92.54, std 4.9, range [59.25, 97.0]